Protein AF-A0A7C4N911-F1 (afdb_monomer_lite)

Radius of gyration: 13.03 Å; chains: 1; bounding box: 29×30×30 Å

Structure (mmCIF, N/CA/C/O backbone):
data_AF-A0A7C4N911-F1
#
_entry.id   AF-A0A7C4N911-F1
#
loop_
_atom_site.group_PDB
_atom_site.id
_atom_site.type_symbol
_atom_site.label_atom_id
_atom_site.label_alt_id
_atom_site.label_comp_id
_atom_site.label_asym_id
_atom_site.label_entity_id
_atom_site.label_seq_id
_atom_site.pdbx_PDB_ins_code
_atom_site.Cartn_x
_atom_site.Cartn_y
_atom_site.Cartn_z
_atom_site.occupancy
_atom_site.B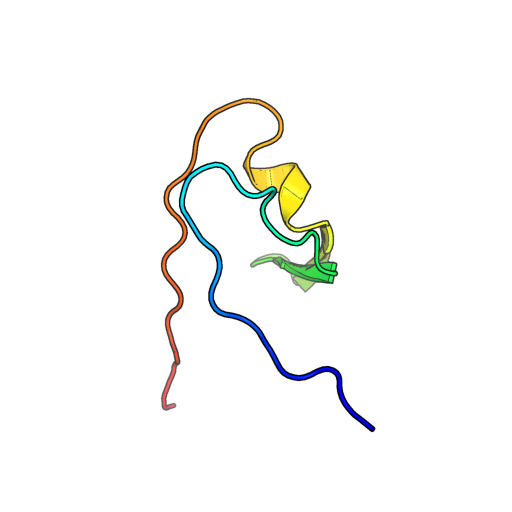_iso_or_equiv
_atom_site.auth_seq_id
_atom_site.auth_comp_id
_atom_site.auth_asym_id
_atom_site.auth_atom_id
_atom_site.pdbx_PDB_model_num
ATOM 1 N 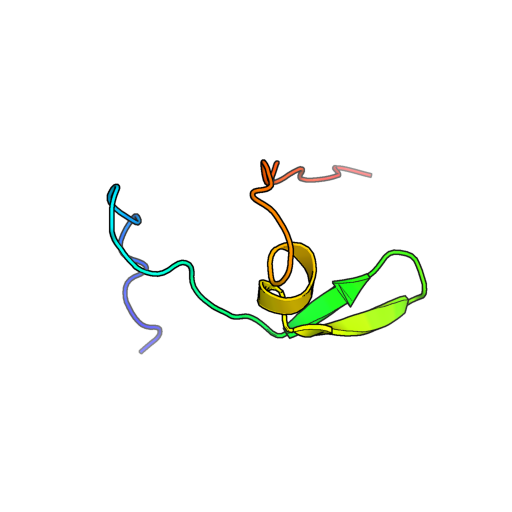N . MET A 1 1 ? 6.720 -21.853 -8.752 1.00 41.31 1 MET A N 1
ATOM 2 C CA . MET A 1 1 ? 5.409 -21.375 -9.243 1.00 41.31 1 MET A CA 1
ATOM 3 C C . MET A 1 1 ? 5.070 -20.117 -8.465 1.00 41.31 1 MET A C 1
ATOM 5 O O . MET A 1 1 ? 4.958 -20.205 -7.251 1.00 41.31 1 MET A O 1
ATOM 9 N N . MET 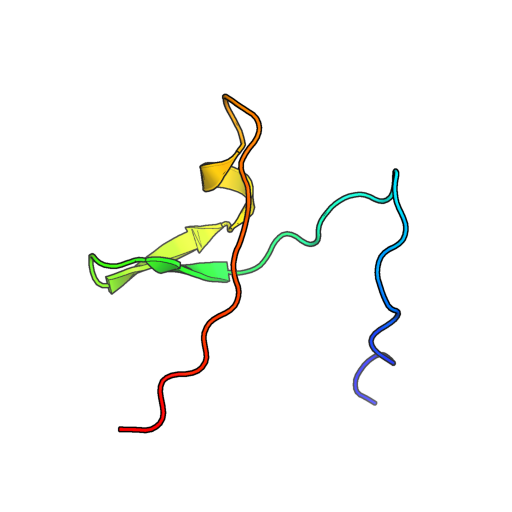A 1 2 ? 5.017 -18.952 -9.114 1.00 51.34 2 MET A N 1
ATOM 10 C CA . MET A 1 2 ? 4.563 -17.736 -8.431 1.00 51.34 2 MET A CA 1
ATOM 11 C C . MET A 1 2 ? 3.053 -17.854 -8.194 1.00 51.34 2 MET A C 1
ATOM 13 O O . MET A 1 2 ? 2.349 -18.309 -9.102 1.00 51.34 2 MET A O 1
ATOM 17 N N . PRO A 1 3 ? 2.548 -17.542 -6.989 1.00 58.59 3 PRO A N 1
ATOM 18 C CA . PRO A 1 3 ? 1.126 -17.648 -6.706 1.00 58.59 3 PRO A CA 1
ATOM 19 C C . PRO A 1 3 ? 0.348 -16.767 -7.685 1.00 58.59 3 PRO A C 1
ATOM 21 O O . PRO A 1 3 ? 0.728 -15.635 -7.981 1.00 58.59 3 PRO A O 1
ATOM 24 N N . LYS A 1 4 ? -0.742 -17.310 -8.228 1.00 61.47 4 LYS A N 1
ATOM 25 C CA . LYS A 1 4 ? -1.629 -16.583 -9.135 1.00 61.47 4 LYS A CA 1
ATOM 26 C C . LYS A 1 4 ? -2.235 -15.413 -8.355 1.00 61.47 4 LYS A C 1
ATOM 28 O O . LYS A 1 4 ? -3.074 -15.631 -7.484 1.00 61.47 4 LYS A O 1
ATOM 33 N N . HIS A 1 5 ? -1.783 -14.192 -8.642 1.00 67.75 5 HIS A N 1
ATOM 34 C CA . HIS A 1 5 ? -2.279 -12.984 -7.986 1.00 67.75 5 HIS A CA 1
ATOM 35 C C . HIS A 1 5 ? -3.791 -12.874 -8.206 1.00 67.75 5 HIS A C 1
ATOM 37 O O . HIS A 1 5 ? -4.263 -12.659 -9.324 1.00 67.75 5 HIS A O 1
ATOM 43 N N . THR A 1 6 ? -4.552 -13.081 -7.136 1.00 80.19 6 THR A N 1
ATOM 44 C CA . THR A 1 6 ? -6.007 -12.933 -7.148 1.00 80.19 6 THR A CA 1
ATOM 45 C C . THR A 1 6 ? -6.321 -11.471 -6.868 1.00 80.19 6 THR A C 1
ATOM 47 O O . THR A 1 6 ? -5.710 -10.862 -5.991 1.00 80.19 6 THR A O 1
ATOM 50 N N . LYS A 1 7 ? -7.229 -10.879 -7.649 1.00 87.38 7 LYS A N 1
ATOM 51 C CA . LYS A 1 7 ? -7.704 -9.518 -7.379 1.00 87.38 7 LYS A CA 1
ATOM 52 C C . LYS A 1 7 ? -8.404 -9.512 -6.022 1.00 87.38 7 LYS A C 1
ATOM 54 O O . LYS A 1 7 ? -9.282 -10.347 -5.812 1.00 87.38 7 LYS A O 1
ATOM 59 N N . LEU A 1 8 ? -8.029 -8.568 -5.162 1.00 89.25 8 LEU A N 1
ATOM 60 C CA . LEU A 1 8 ? -8.682 -8.379 -3.871 1.00 89.25 8 LEU A CA 1
ATOM 61 C C . LEU A 1 8 ? -10.161 -8.043 -4.068 1.00 89.25 8 LEU A C 1
ATOM 63 O O . LEU A 1 8 ? -10.529 -7.324 -5.005 1.00 89.25 8 LEU A O 1
ATOM 67 N N . LYS A 1 9 ? -10.995 -8.546 -3.166 1.00 92.25 9 LYS A N 1
ATOM 68 C CA . LYS A 1 9 ? -12.411 -8.194 -3.0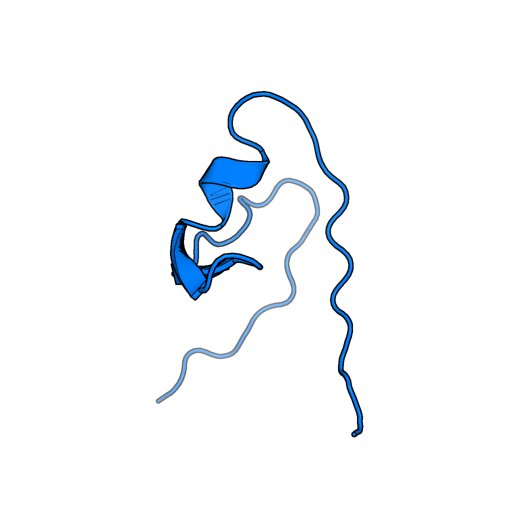49 1.00 92.25 9 LYS A CA 1
ATOM 69 C C . LYS A 1 9 ? -12.633 -7.302 -1.833 1.00 92.25 9 LYS A C 1
ATOM 71 O O . LYS A 1 9 ? -11.874 -7.333 -0.868 1.00 92.25 9 LYS A O 1
ATOM 76 N N . THR A 1 10 ? -13.701 -6.511 -1.857 1.00 92.56 10 THR A N 1
ATOM 77 C CA . THR A 1 10 ? -14.099 -5.703 -0.699 1.00 92.56 10 THR A CA 1
ATOM 78 C C . THR A 1 10 ? -14.334 -6.595 0.521 1.00 92.56 10 THR A C 1
ATOM 80 O O . THR A 1 10 ? -15.025 -7.607 0.423 1.00 92.56 10 THR A O 1
ATOM 83 N N . GLY A 1 11 ? -13.766 -6.205 1.663 1.00 92.50 11 GLY A N 1
ATOM 84 C CA . GLY A 1 11 ? -13.837 -6.961 2.916 1.00 92.50 11 GLY A CA 1
ATOM 85 C C . GLY A 1 11 ? -12.699 -7.965 3.119 1.00 92.50 11 GLY A C 1
ATOM 86 O O . GLY A 1 11 ? -12.538 -8.457 4.232 1.00 92.50 11 GLY A O 1
ATOM 87 N N . GLU A 1 12 ? -11.885 -8.246 2.096 1.00 92.94 12 GLU A N 1
ATOM 88 C CA . GLU A 1 12 ? -10.656 -9.026 2.274 1.00 92.94 12 GLU A CA 1
ATOM 89 C C . GLU A 1 12 ? -9.569 -8.182 2.952 1.00 92.94 12 GLU A C 1
ATOM 91 O O . GLU A 1 12 ? -9.467 -6.971 2.735 1.00 92.94 12 GLU A O 1
ATOM 96 N N . ALA A 1 13 ? -8.736 -8.833 3.767 1.00 89.12 13 ALA A N 1
ATOM 97 C CA . ALA A 1 13 ? -7.579 -8.185 4.367 1.00 89.12 13 ALA A CA 1
ATOM 98 C C . ALA A 1 13 ? -6.609 -7.715 3.271 1.00 89.12 13 ALA A C 1
ATOM 100 O O . ALA A 1 13 ? -6.257 -8.476 2.365 1.00 89.12 13 ALA A O 1
ATOM 101 N N . ALA A 1 14 ? -6.161 -6.462 3.368 1.00 90.31 14 ALA A N 1
ATOM 102 C CA . ALA A 1 14 ? -5.133 -5.942 2.479 1.00 90.31 14 ALA A CA 1
ATOM 103 C C . ALA A 1 14 ? -3.805 -6.698 2.712 1.00 90.31 14 ALA A C 1
ATOM 105 O O . ALA A 1 14 ? -3.440 -6.920 3.869 1.00 90.31 14 ALA A O 1
ATOM 106 N N . PRO A 1 15 ? -3.069 -7.090 1.654 1.00 89.81 15 PRO A N 1
ATOM 107 C CA . PRO A 1 15 ? -1.760 -7.714 1.796 1.00 89.81 15 PRO A CA 1
ATOM 108 C C . PRO A 1 15 ? -0.783 -6.779 2.503 1.00 89.81 15 PRO A C 1
ATOM 110 O O . PRO A 1 15 ? -0.680 -5.606 2.139 1.00 89.81 15 PRO A O 1
ATOM 113 N N . ASP A 1 16 ? -0.033 -7.316 3.460 1.00 93.38 16 ASP A N 1
ATOM 114 C CA . ASP A 1 16 ? 1.066 -6.590 4.085 1.00 93.38 16 ASP A CA 1
ATOM 115 C C . ASP A 1 16 ? 2.385 -6.959 3.404 1.00 93.38 16 ASP A C 1
ATOM 117 O O . ASP A 1 16 ? 2.757 -8.131 3.317 1.00 93.38 16 ASP A O 1
ATOM 121 N N . LEU A 1 17 ? 3.056 -5.952 2.857 1.00 92.56 17 LEU A N 1
ATOM 122 C CA . LEU A 1 17 ? 4.258 -6.092 2.042 1.00 92.56 17 LEU A CA 1
ATOM 123 C C . LEU A 1 17 ? 5.366 -5.227 2.631 1.00 92.56 17 LEU A C 1
ATOM 125 O O . LEU A 1 17 ? 5.099 -4.135 3.129 1.00 92.56 17 LEU A O 1
ATOM 129 N N . HIS A 1 18 ? 6.616 -5.660 2.486 1.00 97.25 18 HIS A N 1
ATOM 130 C CA . HIS A 1 18 ? 7.756 -4.776 2.703 1.00 97.25 18 HIS A CA 1
ATOM 131 C C . HIS A 1 18 ? 7.885 -3.813 1.515 1.00 97.25 18 HIS A C 1
ATOM 133 O O . HIS A 1 18 ? 8.048 -4.252 0.374 1.00 97.25 18 HIS A O 1
ATOM 139 N N . VAL A 1 19 ? 7.812 -2.509 1.779 1.00 94.81 19 VAL A N 1
ATOM 140 C CA . VAL A 1 19 ? 7.963 -1.437 0.782 1.00 94.81 19 VAL A CA 1
ATOM 141 C C . VAL A 1 19 ? 9.028 -0.441 1.229 1.00 94.81 19 VAL A C 1
ATOM 143 O O . VAL A 1 19 ? 9.382 -0.396 2.404 1.00 94.81 19 VAL A O 1
ATOM 146 N N . VAL A 1 20 ? 9.540 0.360 0.296 1.00 96.62 20 VAL A N 1
ATOM 147 C CA . VAL A 1 20 ? 10.491 1.439 0.595 1.00 96.62 20 VAL A CA 1
ATOM 148 C C . VAL A 1 20 ? 9.736 2.767 0.619 1.00 96.62 20 VAL A C 1
ATOM 150 O O . VAL A 1 20 ? 9.030 3.081 -0.341 1.00 96.62 20 VAL A O 1
ATOM 153 N N . ASN A 1 21 ? 9.842 3.521 1.714 1.00 94.88 21 ASN A N 1
ATOM 154 C CA . ASN A 1 21 ? 9.224 4.844 1.840 1.00 94.88 21 ASN A CA 1
ATOM 155 C C . ASN A 1 21 ? 10.062 5.944 1.155 1.00 94.88 21 ASN A C 1
ATOM 157 O O . ASN A 1 21 ? 11.126 5.682 0.591 1.00 94.88 21 ASN A O 1
ATOM 161 N N . ALA A 1 22 ? 9.573 7.187 1.192 1.00 93.25 22 ALA A N 1
ATOM 162 C CA . ALA A 1 22 ? 10.247 8.330 0.570 1.00 93.25 22 ALA A CA 1
ATOM 163 C C . ALA A 1 22 ? 11.617 8.634 1.209 1.00 93.25 22 ALA A C 1
ATOM 165 O O . ALA A 1 22 ? 12.498 9.190 0.558 1.00 93.25 22 ALA A O 1
ATOM 166 N N . GLU A 1 23 ? 11.812 8.220 2.459 1.00 97.12 23 GLU A N 1
ATOM 167 C CA . GLU A 1 23 ? 13.052 8.338 3.222 1.00 97.12 23 GLU A CA 1
ATOM 168 C C . GLU A 1 23 ? 14.050 7.198 2.927 1.00 97.12 23 GLU A C 1
ATOM 170 O O . GLU A 1 23 ? 15.132 7.156 3.514 1.00 97.12 23 GLU A O 1
ATOM 175 N N . GLY A 1 24 ? 13.712 6.260 2.033 1.00 97.44 24 GLY A N 1
ATOM 176 C CA . GLY A 1 24 ? 14.564 5.122 1.671 1.00 97.44 24 GLY A CA 1
ATOM 177 C C . GLY A 1 24 ? 14.558 3.974 2.687 1.00 97.44 24 GLY A C 1
ATOM 178 O O . GLY A 1 24 ? 15.358 3.045 2.581 1.00 97.44 24 GLY A O 1
ATOM 179 N N . GLN A 1 25 ? 13.665 4.010 3.674 1.00 98.19 25 GLN A N 1
ATOM 180 C CA . GLN A 1 25 ? 13.543 2.995 4.715 1.00 98.19 25 GLN A CA 1
ATOM 181 C C . GLN A 1 25 ? 12.601 1.877 4.271 1.00 98.19 25 GLN A C 1
ATOM 183 O O . GLN A 1 25 ? 11.559 2.125 3.665 1.00 98.19 25 GLN A O 1
ATOM 188 N N . THR A 1 26 ? 12.944 0.635 4.620 1.00 98.12 26 THR A N 1
ATOM 189 C CA . THR A 1 26 ? 12.021 -0.495 4.459 1.00 98.12 26 THR A CA 1
ATOM 190 C C . THR A 1 26 ? 10.988 -0.477 5.582 1.00 98.12 26 THR A C 1
ATOM 192 O O . THR A 1 26 ? 11.357 -0.492 6.755 1.00 98.12 26 THR A O 1
ATOM 195 N N . ILE A 1 27 ? 9.706 -0.474 5.226 1.00 96.94 27 ILE A N 1
ATOM 196 C CA . ILE A 1 27 ? 8.572 -0.486 6.156 1.00 96.94 27 ILE A CA 1
ATOM 197 C C . ILE A 1 27 ? 7.584 -1.602 5.795 1.00 96.94 27 ILE A C 1
ATOM 199 O O . ILE A 1 27 ? 7.507 -2.018 4.638 1.00 96.94 27 ILE A O 1
ATOM 203 N N . ASN A 1 28 ? 6.784 -2.046 6.768 1.00 96.81 28 ASN A N 1
ATOM 204 C CA . ASN A 1 28 ? 5.564 -2.811 6.489 1.00 96.81 28 ASN A CA 1
ATOM 205 C C . ASN A 1 28 ? 4.499 -1.864 5.944 1.00 96.81 28 ASN A C 1
ATOM 207 O O . ASN A 1 28 ? 4.223 -0.829 6.554 1.00 96.81 28 ASN A O 1
ATOM 211 N N . LEU A 1 29 ? 3.878 -2.216 4.825 1.00 94.25 29 LEU A N 1
ATOM 212 C CA . LEU A 1 29 ? 2.859 -1.400 4.180 1.00 94.25 29 LEU A CA 1
ATOM 213 C C . LEU A 1 29 ? 1.676 -1.1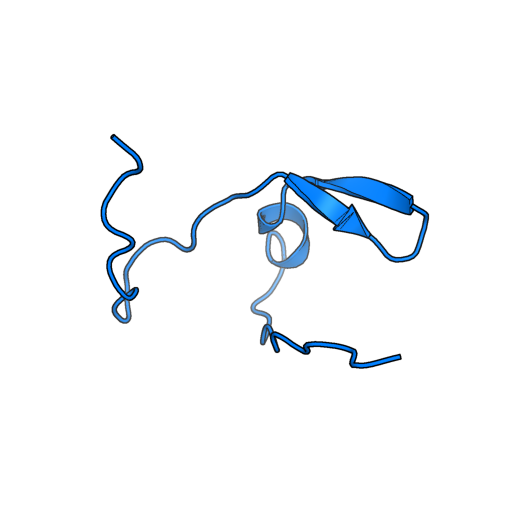08 5.127 1.00 94.25 29 LEU A C 1
ATOM 215 O O . LEU A 1 29 ? 1.172 0.015 5.148 1.00 94.25 29 LEU A O 1
ATOM 219 N N . SER A 1 30 ? 1.302 -2.071 5.975 1.00 95.19 30 SER A N 1
ATOM 220 C CA . SER A 1 30 ? 0.226 -1.929 6.966 1.00 95.19 30 SER A CA 1
ATOM 221 C C . SER A 1 30 ? 0.451 -0.832 8.006 1.00 95.19 30 SER A C 1
ATOM 223 O O . SER A 1 30 ? -0.515 -0.287 8.542 1.00 95.19 30 SER A O 1
ATOM 225 N N . SER A 1 31 ? 1.707 -0.440 8.248 1.00 95.44 31 SER A N 1
ATOM 226 C CA . SER A 1 31 ? 2.035 0.639 9.188 1.00 95.44 31 SER A CA 1
ATOM 227 C C . SER A 1 31 ? 1.434 1.992 8.784 1.00 95.44 31 SER A C 1
ATOM 229 O O . SER A 1 31 ? 1.210 2.841 9.643 1.00 95.44 31 SER A O 1
ATOM 231 N N . ILE A 1 32 ? 1.106 2.179 7.498 1.00 93.81 32 ILE A N 1
ATOM 232 C CA . ILE A 1 32 ? 0.543 3.424 6.956 1.00 93.81 32 ILE A CA 1
ATOM 233 C C . ILE A 1 32 ? -0.928 3.620 7.367 1.00 93.81 32 ILE A C 1
ATOM 235 O O . ILE A 1 32 ? -1.381 4.757 7.488 1.00 93.81 32 ILE A O 1
ATOM 239 N N . TRP A 1 33 ? -1.678 2.537 7.607 1.00 93.00 33 TRP A N 1
ATOM 240 C CA . TRP A 1 33 ? -3.101 2.584 7.990 1.00 93.00 33 TRP A CA 1
ATOM 241 C C . TRP A 1 33 ? -3.400 1.964 9.355 1.00 93.00 33 TRP A C 1
ATOM 243 O O . TRP A 1 33 ? -4.552 1.654 9.654 1.00 93.00 33 TRP A O 1
ATOM 253 N N . ALA A 1 34 ? -2.381 1.787 10.198 1.00 93.25 34 ALA A N 1
ATOM 254 C CA . ALA A 1 34 ? -2.556 1.228 11.536 1.00 93.25 34 ALA A CA 1
ATOM 255 C C . ALA A 1 34 ? -3.473 2.089 12.429 1.00 93.25 34 ALA A C 1
ATOM 257 O O . ALA A 1 34 ? -4.164 1.556 13.292 1.00 93.25 34 ALA A O 1
ATOM 258 N N . ASP A 1 35 ? -3.484 3.406 12.205 1.00 92.62 35 ASP A N 1
ATOM 259 C CA . ASP A 1 35 ? -4.230 4.377 13.016 1.00 92.62 35 ASP A CA 1
ATOM 260 C C . ASP A 1 35 ? -5.529 4.862 12.345 1.00 92.62 35 ASP A C 1
ATOM 262 O O . ASP A 1 35 ? -6.544 5.086 13.001 1.00 92.62 35 ASP A O 1
ATOM 266 N N . LYS A 1 36 ? -5.533 5.008 11.014 1.00 94.94 36 LYS A N 1
ATOM 267 C CA . LYS A 1 36 ? -6.670 5.564 10.265 1.00 94.94 36 LYS A CA 1
ATOM 268 C C . LYS A 1 36 ? -6.781 4.993 8.851 1.00 94.94 36 LYS A C 1
ATOM 270 O O . LYS A 1 36 ? -5.764 4.603 8.276 1.00 94.94 36 LYS A O 1
ATOM 275 N N . PRO A 1 37 ? -7.989 4.996 8.253 1.00 93.81 37 PRO A N 1
ATOM 276 C CA . PRO A 1 37 ? -8.172 4.599 6.864 1.00 93.81 37 PRO A CA 1
ATOM 277 C C . PRO A 1 37 ? -7.345 5.462 5.911 1.00 93.81 37 PRO A C 1
ATOM 279 O O . PRO A 1 37 ? -7.222 6.675 6.095 1.00 93.81 37 PRO A O 1
ATOM 282 N N . VAL A 1 38 ? -6.837 4.837 4.852 1.00 93.88 38 VAL A N 1
ATOM 283 C CA . VAL A 1 38 ? -6.072 5.512 3.800 1.00 93.88 38 VAL A CA 1
ATOM 284 C C . VAL A 1 38 ? -6.574 5.104 2.422 1.00 93.88 38 VAL A C 1
ATOM 286 O O . VAL A 1 38 ? -7.118 4.015 2.235 1.00 93.88 38 VAL A O 1
ATOM 289 N N . VAL A 1 39 ? -6.351 5.976 1.442 1.00 93.94 39 VAL A N 1
ATOM 290 C CA . VAL A 1 39 ? -6.508 5.655 0.022 1.00 93.94 39 VAL A CA 1
ATOM 291 C C . VAL A 1 39 ? -5.115 5.441 -0.557 1.00 93.94 39 VAL A C 1
ATOM 293 O O . VAL A 1 39 ? -4.283 6.345 -0.514 1.00 93.94 39 VAL A O 1
ATOM 296 N N . LEU A 1 40 ? -4.859 4.245 -1.090 1.00 91.81 40 LEU A N 1
ATOM 297 C CA . LEU A 1 40 ? -3.611 3.930 -1.783 1.00 91.81 40 LEU A CA 1
ATOM 298 C C . LEU A 1 40 ? -3.788 4.112 -3.287 1.00 91.81 40 LEU A C 1
ATOM 300 O O . LEU A 1 40 ? -4.653 3.485 -3.900 1.00 91.81 40 LEU A O 1
ATOM 304 N N . THR A 1 41 ? -2.914 4.914 -3.884 1.00 92.88 41 THR A N 1
ATOM 305 C CA . THR A 1 41 ? -2.834 5.086 -5.335 1.00 92.88 41 THR A CA 1
ATOM 306 C C . THR A 1 41 ? -1.533 4.472 -5.831 1.00 92.88 41 THR A C 1
ATOM 308 O O . THR A 1 41 ? -0.450 4.915 -5.457 1.00 92.88 41 THR A O 1
ATOM 311 N N . PHE A 1 42 ? -1.628 3.462 -6.695 1.00 89.19 42 PHE A N 1
ATOM 312 C CA . PHE A 1 42 ? -0.462 2.860 -7.335 1.00 89.19 42 PHE A CA 1
ATOM 313 C C . PHE A 1 42 ? -0.112 3.648 -8.593 1.00 89.19 42 PHE A C 1
ATOM 315 O O . PHE A 1 42 ? -0.822 3.589 -9.597 1.00 89.19 42 PHE A O 1
ATOM 322 N N . LEU A 1 43 ? 0.988 4.391 -8.528 1.00 90.81 43 LEU A N 1
ATOM 323 C CA . LEU A 1 43 ? 1.525 5.143 -9.653 1.00 90.81 43 LEU A CA 1
ATOM 324 C C . LEU A 1 43 ? 2.732 4.399 -10.218 1.00 90.81 43 LEU A C 1
ATOM 326 O O . LEU A 1 43 ? 3.576 3.904 -9.475 1.00 90.81 43 LEU A O 1
ATOM 330 N N . ARG A 1 44 ? 2.831 4.340 -11.544 1.00 88.06 44 ARG A N 1
ATOM 331 C CA . ARG A 1 44 ? 4.044 3.899 -12.230 1.00 88.06 44 ARG A CA 1
ATOM 332 C C . ARG A 1 44 ? 4.707 5.129 -12.824 1.00 88.06 44 ARG A C 1
ATOM 334 O O . ARG A 1 44 ? 4.119 5.773 -13.689 1.00 88.06 44 ARG A O 1
ATOM 341 N N . HIS A 1 45 ? 5.911 5.450 -12.365 1.00 79.44 45 HIS A N 1
ATOM 342 C CA . HIS A 1 45 ? 6.726 6.446 -13.043 1.00 79.44 45 HIS A CA 1
ATOM 343 C C . HIS A 1 45 ? 7.343 5.813 -14.298 1.00 79.44 45 HIS A C 1
ATOM 345 O O . HIS A 1 45 ? 7.859 4.695 -14.248 1.00 79.44 45 HIS A O 1
ATOM 351 N N . PHE A 1 46 ? 7.232 6.503 -15.429 1.00 73.94 46 PHE A N 1
ATOM 352 C CA . PHE A 1 46 ? 7.956 6.184 -16.655 1.00 73.94 46 PHE A CA 1
ATOM 353 C C . PHE A 1 46 ? 8.966 7.318 -16.856 1.00 73.94 46 PHE A C 1
ATOM 355 O O . PHE A 1 46 ? 8.612 8.337 -17.445 1.00 73.94 46 PHE A O 1
ATOM 362 N N . GLY A 1 47 ? 10.166 7.187 -16.288 1.00 52.53 47 GLY A N 1
ATOM 363 C CA . GLY A 1 47 ? 11.184 8.243 -16.30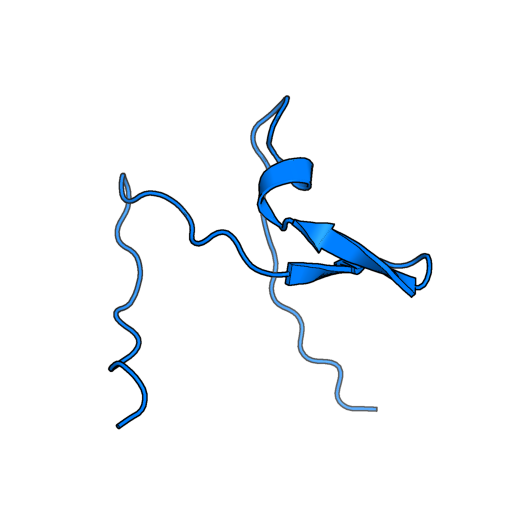4 1.00 52.53 47 GLY A CA 1
ATOM 364 C C . GLY A 1 47 ? 12.327 7.954 -15.357 1.00 52.53 47 GLY A C 1
ATOM 365 O O . GLY A 1 47 ? 12.093 8.057 -14.141 1.00 52.53 47 GLY A O 1
#

Foldseek 3Di:
DPPDDDDDDPPDDDDWDFDADPVRDTDTPCVVDVPHDDDDDDDDDPD

Secondary structure (DSSP, 8-state):
-----PPP-TTSPPPP-EEE-TTS-EEEGGGGSSSS-----------

Sequence (47 aa):
MMPKHTKLKTGEAAPDLHVVNAEGQTINLSSIWADKPVVLTFLRHFG

pLDDT: mean 87.59, std 13.45, range [41.31, 98.19]